Protein AF-A0A3D1VX46-F1 (afdb_monomer_lite)

Structure (mmCIF, N/CA/C/O backbone):
data_AF-A0A3D1VX46-F1
#
_entry.id   AF-A0A3D1VX46-F1
#
loop_
_atom_site.group_PDB
_atom_site.id
_atom_site.type_symbol
_atom_site.label_atom_id
_atom_site.label_alt_id
_atom_site.label_comp_id
_atom_site.label_asym_id
_atom_site.label_entity_id
_atom_site.label_seq_id
_atom_site.pdbx_PDB_ins_code
_atom_site.Cartn_x
_atom_site.Cartn_y
_atom_site.Cartn_z
_atom_site.occupancy
_atom_site.B_iso_or_equiv
_atom_site.auth_seq_id
_atom_site.auth_comp_id
_atom_site.auth_asym_id
_atom_site.auth_atom_id
_atom_site.pdbx_PDB_model_num
ATOM 1 N N . SER A 1 1 ? 2.634 21.090 8.277 1.00 46.84 1 SER A N 1
ATOM 2 C CA . SER A 1 1 ? 3.179 19.751 8.554 1.00 46.84 1 SER A CA 1
ATOM 3 C C . SER A 1 1 ? 2.710 18.843 7.444 1.00 46.84 1 SER A C 1
ATOM 5 O O . SER A 1 1 ? 1.510 18.860 7.194 1.00 46.84 1 SER A O 1
ATOM 7 N N . VAL A 1 2 ? 3.612 18.164 6.725 1.00 48.75 2 VAL A N 1
ATOM 8 C CA . VAL A 1 2 ? 3.199 17.207 5.686 1.00 48.75 2 VAL A CA 1
ATOM 9 C C . VAL A 1 2 ? 2.530 16.043 6.393 1.00 48.75 2 VAL A C 1
ATOM 11 O O . VAL A 1 2 ? 3.000 15.550 7.416 1.00 48.75 2 VAL A O 1
ATOM 14 N N . THR A 1 3 ? 1.363 15.701 5.899 1.00 52.38 3 THR A N 1
ATOM 15 C CA . THR A 1 3 ? 0.476 14.726 6.497 1.00 52.38 3 THR A CA 1
ATOM 16 C C . THR A 1 3 ? 1.025 13.344 6.178 1.00 52.38 3 THR A C 1
ATOM 18 O O . THR A 1 3 ? 1.484 13.138 5.054 1.00 52.38 3 THR A O 1
ATOM 21 N N . LYS A 1 4 ? 1.013 12.399 7.131 1.00 60.69 4 LYS A N 1
ATOM 22 C CA . LYS A 1 4 ? 1.334 10.999 6.795 1.00 60.69 4 LYS A CA 1
ATOM 23 C C . LYS A 1 4 ? 0.426 10.562 5.632 1.00 60.69 4 LYS A C 1
ATOM 25 O O . LYS A 1 4 ? -0.655 11.130 5.463 1.00 60.69 4 LYS A O 1
ATOM 30 N N . GLY A 1 5 ? 0.906 9.622 4.818 1.00 70.50 5 GLY A N 1
ATOM 31 C CA . GLY A 1 5 ? 0.281 9.216 3.558 1.00 70.50 5 GLY A CA 1
ATOM 32 C C . GLY A 1 5 ? -1.239 9.038 3.633 1.00 70.50 5 GLY A C 1
ATOM 33 O O . GLY A 1 5 ? -1.821 8.744 4.679 1.00 70.50 5 GLY A O 1
ATOM 34 N N . VAL A 1 6 ? -1.899 9.231 2.491 1.00 77.94 6 VAL A N 1
ATOM 35 C CA . VAL A 1 6 ? -3.367 9.193 2.371 1.00 77.94 6 VAL A CA 1
ATOM 36 C C . VAL A 1 6 ? -3.992 7.867 2.846 1.00 77.94 6 VAL A C 1
ATOM 38 O O . VAL A 1 6 ? -5.172 7.830 3.190 1.00 77.94 6 VAL A O 1
ATOM 41 N N . ASP A 1 7 ? -3.185 6.811 2.972 1.00 81.56 7 ASP A N 1
ATOM 42 C CA . ASP A 1 7 ? -3.546 5.506 3.534 1.00 81.56 7 ASP A CA 1
ATOM 43 C C . ASP A 1 7 ? -4.048 5.516 4.972 1.00 81.56 7 ASP A C 1
ATOM 45 O O . ASP A 1 7 ? -4.719 4.579 5.403 1.00 81.56 7 ASP A O 1
ATOM 49 N N . GLN A 1 8 ? -3.758 6.576 5.719 1.00 78.19 8 GLN A N 1
ATOM 50 C CA . GLN A 1 8 ? -4.228 6.704 7.101 1.00 78.19 8 GLN A CA 1
ATOM 51 C C . GLN A 1 8 ? -5.665 7.196 7.186 1.00 78.19 8 GLN A C 1
ATOM 53 O O . GLN A 1 8 ? -6.293 7.099 8.238 1.00 78.19 8 GLN A O 1
ATOM 58 N N . ILE A 1 9 ? -6.177 7.726 6.079 1.00 77.19 9 ILE A N 1
ATOM 59 C CA . ILE A 1 9 ? -7.500 8.331 5.990 1.00 77.19 9 ILE A CA 1
ATOM 60 C C . ILE A 1 9 ? -8.423 7.436 5.175 1.00 77.19 9 ILE A C 1
ATOM 62 O O . ILE A 1 9 ? -9.567 7.236 5.575 1.00 77.19 9 ILE A O 1
ATOM 66 N N . ILE A 1 10 ? -7.924 6.882 4.068 1.00 80.69 10 ILE A N 1
ATOM 67 C CA . ILE A 1 10 ? -8.657 5.977 3.180 1.00 80.69 10 ILE A CA 1
ATOM 68 C C . ILE A 1 10 ? -7.767 4.805 2.759 1.00 80.69 10 ILE A C 1
ATOM 70 O O . ILE A 1 10 ? -6.558 4.972 2.643 1.00 80.69 10 ILE A O 1
ATOM 74 N N . PRO A 1 11 ? -8.325 3.616 2.486 1.00 86.44 11 PRO A N 1
ATOM 75 C CA . PRO A 1 11 ? -7.529 2.499 1.992 1.00 86.44 11 PRO A CA 1
ATOM 76 C C . PRO A 1 11 ? -6.913 2.817 0.619 1.00 86.44 11 PRO A C 1
ATOM 78 O O . PRO A 1 11 ? -7.611 3.246 -0.297 1.00 86.44 11 PRO A O 1
ATOM 81 N N . VAL A 1 12 ? -5.610 2.561 0.467 1.00 87.38 12 VAL A N 1
ATOM 82 C CA . VAL A 1 12 ? -4.884 2.706 -0.806 1.00 87.38 12 VAL A CA 1
ATOM 83 C C . VAL A 1 12 ? -4.674 1.340 -1.449 1.00 87.38 12 VAL A C 1
ATOM 85 O O . VAL A 1 12 ? -4.200 0.401 -0.806 1.00 87.38 12 VAL A O 1
ATOM 88 N N . ASP A 1 13 ? -5.002 1.222 -2.736 1.00 88.19 13 ASP A N 1
ATOM 89 C CA . ASP A 1 13 ? -4.852 -0.034 -3.472 1.00 88.19 13 ASP A CA 1
ATOM 90 C C . ASP A 1 13 ? -3.493 -0.218 -4.141 1.00 88.19 13 ASP A C 1
ATOM 92 O O . ASP A 1 13 ? -3.013 -1.354 -4.199 1.00 88.19 13 ASP A O 1
ATOM 96 N N . VAL A 1 14 ? -2.921 0.866 -4.673 1.00 89.19 14 VAL A N 1
ATOM 97 C CA . VAL A 1 14 ? -1.655 0.899 -5.415 1.00 89.19 14 VAL A CA 1
ATOM 98 C C . VAL A 1 14 ? -0.943 2.217 -5.110 1.00 89.19 14 VAL A C 1
ATOM 100 O O . VAL A 1 14 ? -1.553 3.281 -5.179 1.00 89.19 14 VAL A O 1
ATOM 103 N N . TYR A 1 15 ? 0.356 2.146 -4.819 1.00 90.38 15 TYR A N 1
ATOM 104 C CA . TYR A 1 15 ? 1.223 3.315 -4.668 1.00 90.38 15 TYR A CA 1
ATOM 105 C C . TYR A 1 15 ? 2.093 3.510 -5.907 1.00 90.38 15 TYR A C 1
ATOM 107 O O . TYR A 1 15 ? 2.683 2.552 -6.409 1.00 90.38 15 TYR A O 1
ATOM 115 N N . VAL A 1 16 ? 2.218 4.759 -6.361 1.00 89.56 16 VAL A N 1
ATOM 116 C CA . VAL A 1 16 ? 3.103 5.144 -7.468 1.00 89.56 16 VAL A CA 1
ATOM 117 C C . VAL A 1 16 ? 4.180 6.094 -6.937 1.00 89.56 16 VAL A C 1
ATOM 119 O O . VAL A 1 16 ? 3.851 7.221 -6.571 1.00 89.56 16 VAL A O 1
ATOM 122 N N . PRO A 1 17 ? 5.456 5.677 -6.875 1.00 86.50 17 PRO A N 1
ATOM 123 C CA . PRO A 1 17 ? 6.523 6.529 -6.362 1.00 86.50 17 PRO A CA 1
ATOM 124 C C . PRO A 1 17 ? 6.995 7.565 -7.397 1.00 86.50 17 PRO A C 1
ATOM 126 O O . PRO A 1 17 ? 7.095 7.276 -8.592 1.00 86.50 17 PRO A O 1
ATOM 129 N N . GLY A 1 18 ? 7.370 8.754 -6.914 1.00 80.75 18 GLY A N 1
ATOM 130 C CA . GLY A 1 18 ? 8.073 9.792 -7.676 1.00 80.75 18 GLY A CA 1
ATOM 131 C C . GLY A 1 18 ? 7.619 11.213 -7.328 1.00 80.75 18 GLY A C 1
ATOM 132 O O . GLY A 1 18 ? 6.508 11.411 -6.852 1.00 80.75 18 GLY A O 1
ATOM 133 N N . CYS A 1 19 ? 8.474 12.211 -7.581 1.00 85.19 19 CYS A N 1
ATOM 134 C CA . CYS A 1 19 ? 8.169 13.625 -7.333 1.00 85.19 19 CYS A CA 1
ATOM 135 C C . CYS A 1 19 ? 8.657 14.530 -8.485 1.00 85.19 19 CYS A C 1
ATOM 137 O O . CYS A 1 19 ? 9.790 15.016 -8.443 1.00 85.19 19 CYS A O 1
ATOM 139 N N . PRO A 1 20 ? 7.816 14.789 -9.504 1.00 85.88 20 PRO A N 1
ATOM 140 C CA . PRO A 1 20 ? 6.589 14.055 -9.828 1.00 85.88 20 PRO A CA 1
ATOM 141 C C . PRO A 1 20 ? 6.915 12.649 -10.373 1.00 85.88 20 PRO A C 1
ATOM 143 O O . PRO A 1 20 ? 8.031 12.414 -10.850 1.00 85.88 20 PRO A O 1
ATOM 146 N N . PRO A 1 21 ? 5.982 11.684 -10.309 1.00 90.75 21 PRO A N 1
ATOM 147 C CA . PRO A 1 21 ? 6.175 10.403 -10.972 1.00 90.75 21 PRO A CA 1
ATOM 148 C C . PRO A 1 21 ? 6.332 10.622 -12.476 1.00 90.75 21 PRO A C 1
ATOM 150 O O . PRO A 1 21 ? 5.652 11.456 -13.079 1.00 90.75 21 PRO A O 1
ATOM 153 N N . ARG A 1 22 ? 7.240 9.863 -13.091 1.00 94.81 22 ARG A N 1
ATOM 154 C CA . ARG A 1 22 ? 7.368 9.874 -14.549 1.00 94.81 22 ARG A CA 1
ATOM 155 C C . ARG A 1 22 ? 6.064 9.358 -15.177 1.00 94.81 22 ARG A C 1
ATOM 157 O O . ARG A 1 22 ? 5.423 8.492 -14.570 1.00 94.81 22 ARG A O 1
ATOM 164 N N . PRO A 1 23 ? 5.668 9.840 -16.368 1.00 96.06 23 PRO A N 1
ATOM 165 C CA . PRO A 1 23 ? 4.441 9.391 -17.028 1.00 96.06 23 PRO A CA 1
ATOM 166 C C . PRO A 1 23 ? 4.328 7.862 -17.128 1.00 96.06 23 PRO A C 1
ATOM 168 O O . PRO A 1 23 ? 3.264 7.301 -16.875 1.00 96.06 23 PRO A O 1
ATOM 171 N N . GLU A 1 24 ? 5.438 7.175 -17.402 1.00 96.25 24 GLU A N 1
ATOM 172 C CA . GLU A 1 24 ? 5.504 5.716 -17.503 1.00 96.25 24 GLU A CA 1
ATOM 173 C C . GLU A 1 24 ? 5.182 5.031 -16.167 1.00 96.25 24 GLU A C 1
ATOM 175 O O . GLU A 1 24 ? 4.457 4.038 -16.140 1.00 96.25 24 GLU A O 1
ATOM 180 N N . SER A 1 25 ? 5.657 5.586 -15.046 1.00 92.62 25 SER A N 1
ATOM 181 C CA . SER A 1 25 ? 5.355 5.075 -13.703 1.00 92.62 25 SER A CA 1
ATOM 182 C C . SER A 1 25 ? 3.874 5.223 -13.356 1.00 92.62 25 SER A C 1
ATOM 184 O O . SER A 1 25 ? 3.302 4.343 -12.715 1.00 92.62 25 SER A O 1
ATOM 186 N N . MET A 1 26 ? 3.235 6.311 -13.798 1.00 93.12 26 MET A N 1
ATOM 187 C CA . MET A 1 26 ? 1.800 6.517 -13.594 1.00 93.12 26 MET A CA 1
ATOM 188 C C . MET A 1 26 ? 0.976 5.498 -14.389 1.00 93.12 26 MET A C 1
ATOM 190 O O . MET A 1 26 ? 0.081 4.859 -13.838 1.00 93.12 26 MET A O 1
ATOM 194 N N . ILE A 1 27 ? 1.323 5.293 -15.663 1.00 95.44 27 ILE A N 1
ATOM 195 C CA . ILE A 1 27 ? 0.682 4.282 -16.517 1.00 95.44 27 ILE A CA 1
ATOM 196 C C . ILE A 1 27 ? 0.860 2.887 -15.908 1.00 95.44 27 ILE A C 1
ATOM 198 O O . ILE A 1 27 ? -0.102 2.127 -15.812 1.00 95.44 27 ILE A O 1
ATOM 202 N N . TYR A 1 28 ? 2.060 2.569 -15.420 1.00 93.31 28 TYR A N 1
ATOM 203 C CA . TYR A 1 28 ? 2.325 1.312 -14.725 1.00 93.31 28 TYR A CA 1
ATOM 204 C C . TYR A 1 28 ? 1.453 1.135 -13.471 1.00 93.31 28 TYR A C 1
ATOM 206 O O . TYR A 1 28 ? 0.933 0.045 -13.238 1.00 93.31 28 TYR A O 1
ATOM 214 N N . GLY A 1 29 ? 1.229 2.201 -12.697 1.00 92.19 29 GLY A N 1
ATOM 215 C CA . GLY A 1 29 ? 0.303 2.188 -11.561 1.00 92.19 29 GLY A CA 1
ATOM 216 C C . GLY A 1 29 ? -1.129 1.820 -11.960 1.00 92.19 29 GLY A C 1
ATOM 217 O O . GLY A 1 29 ? -1.760 0.991 -11.305 1.00 92.19 29 GLY A O 1
ATOM 218 N N . VAL A 1 30 ? -1.619 2.371 -13.075 1.00 93.69 30 VAL A N 1
ATOM 219 C CA . VAL A 1 30 ? -2.947 2.042 -13.620 1.00 93.69 30 VAL A CA 1
ATOM 220 C C . VAL A 1 30 ? -3.009 0.589 -14.092 1.00 93.69 30 VAL A C 1
ATOM 222 O O . VAL A 1 30 ? -3.973 -0.107 -13.781 1.00 93.69 30 VAL A O 1
ATOM 225 N N . ILE A 1 31 ? -1.975 0.098 -14.780 1.00 95.88 31 ILE A N 1
ATOM 226 C CA . ILE A 1 31 ? -1.892 -1.310 -15.204 1.00 95.88 31 ILE A CA 1
ATOM 227 C C . ILE A 1 31 ? -1.923 -2.236 -13.982 1.00 95.88 31 ILE A C 1
ATOM 229 O O . ILE A 1 31 ? -2.670 -3.211 -13.960 1.00 95.88 31 ILE A O 1
ATOM 233 N N . LYS A 1 32 ? -1.184 -1.907 -12.917 1.00 90.81 32 LYS A N 1
ATOM 234 C CA . LYS A 1 32 ? -1.202 -2.688 -11.672 1.00 90.81 32 LYS A CA 1
ATOM 235 C C . LYS A 1 32 ? -2.563 -2.694 -10.989 1.00 90.81 3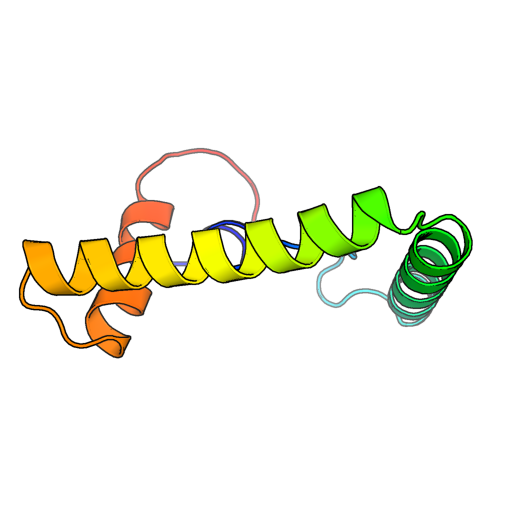2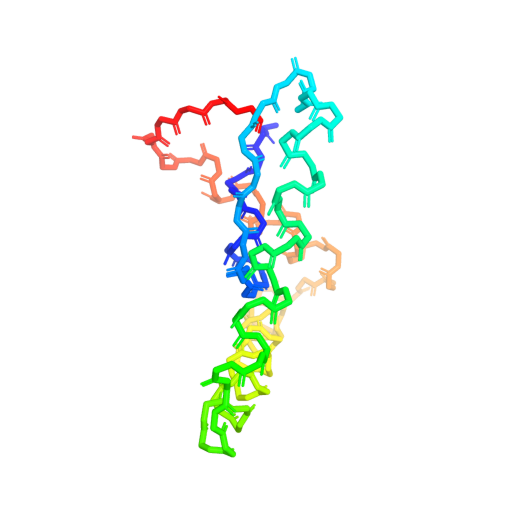 LYS A C 1
ATOM 237 O O . LYS A 1 32 ? -2.951 -3.716 -10.425 1.00 90.81 32 LYS A O 1
ATOM 242 N N . LEU A 1 33 ? -3.296 -1.587 -11.058 1.00 90.56 33 LEU A N 1
ATOM 243 C CA . LEU A 1 33 ? -4.667 -1.535 -10.566 1.00 90.56 33 LEU A CA 1
ATOM 244 C C . LEU A 1 33 ? -5.592 -2.442 -11.391 1.00 90.56 33 LEU A C 1
ATOM 246 O O . LEU A 1 33 ? -6.370 -3.193 -10.806 1.00 90.56 33 LEU A O 1
ATOM 250 N N . GLN A 1 34 ? -5.470 -2.432 -12.722 1.00 91.88 34 GLN A N 1
ATOM 251 C CA . GLN A 1 34 ? -6.234 -3.325 -13.603 1.00 91.88 34 GLN A CA 1
ATOM 252 C C . GLN A 1 34 ? -5.948 -4.802 -13.292 1.00 91.88 34 GLN A C 1
ATOM 254 O O . GLN A 1 34 ? -6.884 -5.556 -13.038 1.00 91.88 34 GLN A O 1
ATOM 259 N N . GLU A 1 35 ? -4.674 -5.198 -13.172 1.00 91.56 35 GLU A N 1
ATOM 260 C CA . GLU A 1 35 ? -4.288 -6.571 -12.796 1.00 91.56 35 GLU A CA 1
ATOM 261 C C . GLU A 1 35 ? -4.883 -7.006 -11.444 1.00 91.56 35 GLU A C 1
ATOM 263 O O . GLU A 1 35 ? -5.210 -8.179 -11.244 1.00 91.56 35 GLU A O 1
ATOM 268 N N . LYS A 1 36 ? -4.988 -6.077 -10.485 1.00 86.19 36 LYS A N 1
ATOM 269 C CA . LYS A 1 36 ? -5.578 -6.340 -9.168 1.00 86.19 36 LYS A CA 1
ATOM 270 C C . LYS A 1 36 ? -7.083 -6.587 -9.271 1.00 86.19 36 LYS A C 1
ATOM 272 O O . LYS A 1 36 ? -7.574 -7.507 -8.625 1.00 86.19 36 LYS A O 1
ATOM 277 N N . ILE A 1 37 ? -7.785 -5.796 -10.084 1.00 87.56 37 ILE A N 1
ATOM 278 C CA . ILE A 1 37 ? -9.229 -5.933 -10.328 1.00 87.56 37 ILE A CA 1
ATOM 279 C C . ILE A 1 37 ? -9.530 -7.253 -11.050 1.00 87.56 37 ILE A C 1
ATOM 281 O O . ILE A 1 37 ? -10.458 -7.960 -10.667 1.00 87.56 37 ILE A O 1
ATOM 285 N N . GLU A 1 38 ? -8.727 -7.627 -12.049 1.00 93.12 38 GLU A N 1
ATOM 286 C CA . GLU A 1 38 ? -8.892 -8.884 -12.796 1.00 93.12 38 GLU A CA 1
ATOM 287 C C . GLU A 1 38 ? -8.744 -10.129 -11.912 1.00 93.12 38 GLU A C 1
ATOM 289 O O . GLU A 1 38 ? -9.442 -11.124 -12.105 1.00 93.12 38 GLU A O 1
ATOM 294 N N . LYS A 1 39 ? -7.848 -10.076 -10.921 1.00 91.38 39 LYS A N 1
ATOM 295 C CA . LYS A 1 39 ? -7.601 -11.172 -9.968 1.00 91.38 39 LYS A CA 1
ATOM 296 C C . LYS A 1 39 ? -8.540 -11.136 -8.759 1.00 91.38 39 LYS A C 1
ATOM 298 O O . LYS A 1 39 ? -8.421 -11.979 -7.867 1.00 91.38 39 LYS A O 1
ATOM 303 N N . GLU A 1 40 ? -9.446 -10.163 -8.688 1.00 88.25 40 GLU A N 1
ATOM 304 C CA . GLU A 1 40 ? -10.302 -9.961 -7.528 1.00 88.25 40 GLU A CA 1
ATOM 305 C C . GLU A 1 40 ? -11.438 -10.998 -7.467 1.00 88.25 40 GLU A C 1
ATOM 307 O O . GLU A 1 40 ? -12.178 -11.217 -8.425 1.00 88.25 40 GLU A O 1
ATOM 312 N N . SER A 1 41 ? -11.622 -11.620 -6.301 1.00 93.44 41 SER A N 1
ATOM 313 C CA . SER A 1 41 ? -12.739 -12.522 -6.029 1.00 93.44 41 SER A CA 1
ATOM 314 C C . SER A 1 41 ? -13.906 -11.761 -5.399 1.00 93.44 41 SER A C 1
ATOM 316 O O . SER A 1 41 ? -13.735 -10.694 -4.807 1.00 93.44 41 SER A O 1
ATOM 318 N N . LEU A 1 42 ? -15.109 -12.343 -5.434 1.00 91.62 42 LEU A N 1
ATOM 319 C CA . LEU A 1 42 ? -16.280 -11.751 -4.773 1.00 91.62 42 LEU A CA 1
ATOM 320 C C . LEU A 1 42 ? -16.057 -11.501 -3.272 1.00 91.62 42 LEU A C 1
ATOM 322 O O . LEU A 1 42 ? -16.606 -10.546 -2.729 1.00 91.62 42 LEU A O 1
ATOM 326 N N . SER A 1 43 ? -15.253 -12.335 -2.603 1.00 91.38 43 SER A N 1
ATOM 327 C CA . SER A 1 43 ? -14.894 -12.122 -1.196 1.00 91.38 43 SER A CA 1
ATOM 328 C C . SER A 1 43 ? -13.979 -10.911 -1.030 1.00 91.38 43 SER A C 1
ATOM 330 O O . SER A 1 43 ? -14.246 -10.061 -0.186 1.00 91.38 43 SER A O 1
ATOM 332 N N . MET A 1 44 ? -12.951 -10.784 -1.877 1.00 84.81 44 MET A N 1
ATOM 333 C CA . MET A 1 44 ? -12.023 -9.650 -1.827 1.00 84.81 44 MET A CA 1
ATOM 334 C C . MET A 1 44 ? -12.733 -8.315 -2.076 1.00 84.81 44 MET A C 1
ATOM 336 O O . MET A 1 44 ? -12.475 -7.343 -1.365 1.00 84.81 44 MET A O 1
ATOM 340 N N . ARG A 1 45 ? -13.713 -8.297 -2.987 1.00 84.31 45 ARG A N 1
ATOM 341 C CA . ARG A 1 45 ? -14.542 -7.113 -3.241 1.00 84.31 45 ARG A CA 1
ATOM 342 C C . ARG A 1 45 ? -15.364 -6.701 -2.020 1.00 84.31 45 ARG A C 1
ATOM 344 O O . ARG A 1 45 ? -15.434 -5.518 -1.690 1.00 84.31 45 ARG A O 1
ATOM 351 N N . LYS A 1 46 ? -15.963 -7.670 -1.313 1.00 84.06 46 LYS A N 1
ATOM 352 C CA . LYS A 1 46 ? -16.675 -7.411 -0.047 1.00 84.06 46 LYS A CA 1
ATOM 353 C C . LYS A 1 46 ? -15.732 -6.826 1.006 1.00 84.06 46 LYS A C 1
ATOM 355 O O . LYS A 1 46 ? -16.101 -5.875 1.691 1.00 84.06 46 LYS A O 1
ATOM 360 N N . ASP A 1 47 ? -14.507 -7.342 1.095 1.00 86.88 47 ASP A N 1
ATOM 361 C CA . ASP A 1 47 ? -13.485 -6.829 2.010 1.00 86.88 47 ASP A CA 1
ATOM 362 C C . ASP A 1 47 ? -12.998 -5.419 1.661 1.00 86.88 47 ASP A C 1
ATOM 364 O O . ASP A 1 47 ? -12.654 -4.659 2.567 1.00 86.88 47 ASP A O 1
ATOM 368 N N . HIS A 1 48 ? -12.933 -5.054 0.378 1.00 85.44 48 HIS A N 1
ATOM 369 C CA . HIS A 1 48 ? -12.594 -3.691 -0.040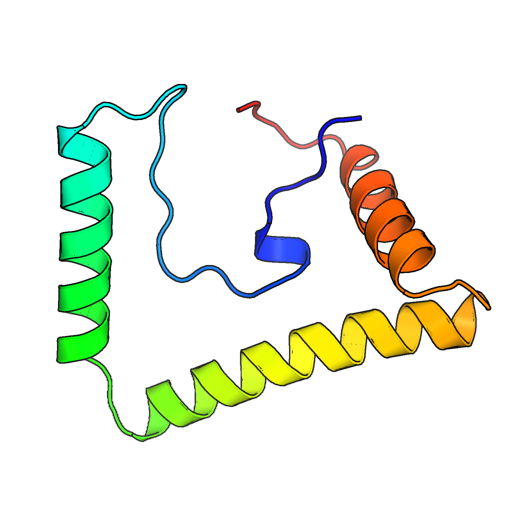 1.00 85.44 48 HIS A CA 1
ATOM 370 C C . HIS A 1 48 ? -13.666 -2.698 0.433 1.00 85.44 48 HIS A C 1
ATOM 372 O O . HIS A 1 48 ? -13.350 -1.725 1.116 1.00 85.44 48 HIS A O 1
ATOM 378 N N . VAL A 1 49 ? -14.939 -2.996 0.153 1.00 85.25 49 VAL A N 1
ATOM 379 C CA . VAL A 1 49 ? -16.077 -2.163 0.575 1.00 85.25 49 VAL A CA 1
ATOM 380 C C . VAL A 1 49 ? -16.125 -2.027 2.098 1.00 85.25 49 VAL A C 1
ATOM 382 O O . VAL A 1 49 ? -16.264 -0.920 2.615 1.00 85.25 49 VAL A O 1
ATOM 385 N N . ARG A 1 50 ? -15.935 -3.130 2.833 1.00 87.44 50 ARG A N 1
ATOM 386 C CA . ARG A 1 50 ? -15.872 -3.113 4.300 1.00 87.44 50 ARG A CA 1
ATOM 387 C C . ARG A 1 50 ? -14.771 -2.179 4.813 1.00 87.44 50 ARG A C 1
ATOM 389 O O . ARG A 1 50 ? -15.050 -1.325 5.645 1.00 87.44 50 ARG A O 1
ATOM 396 N N . ARG A 1 51 ? -13.542 -2.306 4.298 1.00 83.69 51 ARG A N 1
ATOM 397 C CA . ARG A 1 51 ? -12.400 -1.468 4.711 1.00 83.69 51 ARG A CA 1
ATOM 398 C C . ARG A 1 51 ? -12.629 0.015 4.438 1.00 83.69 51 ARG A C 1
ATOM 400 O O . ARG A 1 51 ? -12.179 0.853 5.216 1.00 83.69 51 ARG A O 1
ATOM 407 N N . PHE A 1 52 ? -13.330 0.338 3.355 1.00 85.38 52 PHE A N 1
ATOM 408 C CA . PHE A 1 52 ? -13.709 1.711 3.054 1.00 85.38 52 PHE A CA 1
ATOM 409 C C . PHE A 1 52 ? -14.666 2.275 4.114 1.00 85.38 52 PHE A C 1
ATOM 411 O O . PHE A 1 52 ? -14.366 3.312 4.702 1.00 85.38 52 PHE A O 1
ATOM 418 N N . TYR A 1 53 ? -15.751 1.571 4.447 1.00 84.69 53 TYR A N 1
ATOM 419 C CA . TYR A 1 53 ? -16.675 2.021 5.498 1.00 84.69 53 TYR A CA 1
ATOM 420 C C . TYR A 1 53 ? -16.012 2.076 6.881 1.00 84.69 53 TYR A C 1
ATOM 422 O O . TYR A 1 53 ? -16.175 3.056 7.597 1.00 84.69 53 TYR A O 1
ATOM 430 N N . GLU A 1 54 ? -15.155 1.110 7.218 1.00 84.81 54 GLU A N 1
ATOM 431 C CA . GLU A 1 54 ? -14.358 1.142 8.453 1.00 84.81 54 GLU A CA 1
ATOM 432 C C . GLU A 1 54 ? -13.422 2.355 8.538 1.00 84.81 54 GLU A C 1
ATOM 434 O O . GLU A 1 54 ? -13.062 2.781 9.638 1.00 84.81 54 GLU A O 1
ATOM 439 N N . SER A 1 55 ? -12.974 2.893 7.399 1.00 80.25 55 SER A N 1
ATOM 440 C CA . SER A 1 55 ? -12.198 4.133 7.379 1.00 80.25 55 SER A CA 1
ATOM 441 C C . SER A 1 55 ? -13.083 5.336 7.709 1.00 80.25 55 SER A C 1
ATOM 443 O O . SER A 1 55 ? -12.681 6.157 8.528 1.00 80.25 55 SER A O 1
ATOM 445 N N . LEU A 1 56 ? -14.313 5.380 7.186 1.00 82.50 56 LEU A N 1
ATOM 446 C CA . LEU A 1 56 ? -15.280 6.452 7.443 1.00 82.50 56 LEU A CA 1
ATOM 447 C C . LEU A 1 56 ? -15.759 6.456 8.901 1.00 82.50 56 LEU A C 1
ATOM 449 O O . LEU A 1 56 ? -15.694 7.495 9.557 1.00 82.50 56 LEU A O 1
ATOM 453 N N . ASP A 1 57 ? -16.125 5.295 9.449 1.00 83.50 57 ASP A N 1
ATOM 454 C CA . ASP A 1 57 ? -16.559 5.152 10.849 1.00 83.50 57 ASP A CA 1
ATOM 455 C C . ASP A 1 57 ? -15.479 5.625 11.834 1.00 83.50 57 ASP A C 1
ATOM 457 O O . ASP A 1 57 ? -15.760 6.149 12.915 1.00 83.50 57 ASP A O 1
ATOM 461 N N . ARG A 1 58 ? -14.205 5.435 11.471 1.00 75.75 58 ARG A N 1
ATOM 462 C CA . ARG A 1 58 ? -13.062 5.903 12.261 1.00 75.75 58 ARG A CA 1
ATOM 463 C C . ARG A 1 58 ? -13.013 7.426 12.310 1.00 75.75 58 ARG A C 1
ATOM 465 O O . ARG A 1 58 ? -12.755 7.987 13.372 1.00 75.75 58 ARG A O 1
ATOM 472 N N . GLN A 1 59 ? -13.282 8.079 11.181 1.00 70.06 59 GLN A N 1
ATOM 473 C CA . GLN A 1 59 ? -13.319 9.537 11.082 1.00 70.06 59 GLN A CA 1
ATOM 474 C C . GLN A 1 59 ? -14.508 10.114 11.864 1.00 70.06 59 GLN A C 1
ATOM 476 O O . GLN A 1 59 ? -14.351 11.132 12.535 1.00 70.06 59 GLN A O 1
ATOM 481 N N . GLU A 1 60 ? -15.669 9.455 11.835 1.00 71.56 60 GLU A N 1
ATOM 482 C CA . GLU A 1 60 ? -16.863 9.876 12.582 1.00 71.56 60 GLU A CA 1
ATOM 483 C C . GLU A 1 60 ? -16.676 9.735 14.103 1.00 71.56 60 GLU A C 1
ATOM 485 O O . GLU A 1 60 ? -16.992 10.651 14.863 1.00 71.56 60 GLU A O 1
ATOM 490 N N . LYS A 1 61 ? -16.058 8.641 14.571 1.00 68.50 61 LYS A N 1
ATOM 491 C CA . LYS A 1 61 ? -15.741 8.458 16.001 1.00 68.50 61 LYS A CA 1
ATOM 492 C C . LYS A 1 61 ? -14.788 9.523 16.546 1.00 68.50 61 LYS A C 1
ATOM 494 O O . LYS A 1 61 ? -14.935 9.938 17.695 1.00 68.50 61 LYS A O 1
ATOM 499 N N . ILE A 1 62 ? -13.829 9.979 15.740 1.00 64.62 62 ILE A N 1
ATOM 500 C CA . ILE A 1 62 ? -12.924 11.072 16.126 1.00 64.62 62 ILE A CA 1
ATOM 501 C C . ILE A 1 62 ? -13.685 12.409 16.173 1.00 64.62 62 ILE A C 1
ATOM 503 O O . ILE A 1 62 ? -13.474 13.184 17.102 1.00 64.62 62 ILE A O 1
ATOM 507 N N . GLN A 1 63 ? -14.619 12.660 15.243 1.00 66.38 63 GLN A N 1
ATOM 508 C CA . GLN A 1 63 ? -15.494 13.845 15.282 1.00 66.38 63 GLN A CA 1
ATOM 509 C C . GLN A 1 63 ? -16.332 13.890 16.565 1.00 66.38 63 GLN A C 1
ATOM 511 O O . GLN A 1 63 ? -16.354 14.916 17.243 1.00 66.38 63 GLN A O 1
ATOM 516 N N . MET A 1 64 ? -16.987 12.780 16.929 1.00 63.56 64 MET A N 1
ATOM 517 C CA . MET A 1 64 ? -17.893 12.738 18.085 1.00 63.56 64 MET A CA 1
ATOM 518 C C . MET A 1 64 ? -17.171 12.852 19.434 1.00 63.56 64 MET A C 1
ATOM 520 O O . MET A 1 64 ? -17.674 13.535 20.323 1.00 63.56 64 MET A O 1
ATOM 524 N N . ASN A 1 65 ? -16.003 12.221 19.602 1.00 63.75 65 ASN A N 1
ATOM 525 C CA . ASN A 1 65 ? -15.269 12.255 20.875 1.00 63.75 65 ASN A CA 1
ATOM 526 C C . ASN A 1 65 ? -14.587 13.603 21.149 1.00 63.75 65 ASN A C 1
ATOM 528 O O . ASN A 1 65 ? -14.397 13.962 22.308 1.00 63.75 65 ASN A O 1
ATOM 532 N N . GLU A 1 66 ? -14.219 14.343 20.101 1.00 66.94 66 GLU A N 1
ATOM 533 C CA . GLU A 1 66 ? -13.513 15.625 20.225 1.00 66.94 66 GLU A CA 1
ATOM 534 C C . GLU A 1 66 ? -14.410 16.843 19.925 1.00 66.94 66 GLU A C 1
ATOM 536 O O . GLU A 1 66 ? -13.965 17.981 20.064 1.00 66.94 66 GLU A O 1
ATOM 541 N N . GLY A 1 67 ? -15.678 16.633 19.538 1.00 67.31 67 GLY A N 1
ATOM 542 C CA . GLY A 1 67 ? -16.625 17.707 19.203 1.00 67.31 67 GLY A CA 1
ATOM 543 C C . GLY A 1 67 ? -16.221 18.526 17.970 1.00 67.31 67 GLY A C 1
ATOM 544 O O . GLY A 1 67 ? -16.581 19.697 17.852 1.00 67.31 67 GLY A O 1
ATOM 545 N N . LEU A 1 68 ? -15.435 17.929 17.075 1.00 65.50 68 LEU A N 1
ATOM 546 C CA . LEU A 1 68 ? -14.836 18.585 15.914 1.00 65.50 68 LEU A CA 1
ATOM 547 C C . LEU A 1 68 ? -15.733 18.451 14.682 1.00 65.50 68 LEU A C 1
ATOM 549 O O . LEU A 1 68 ? -16.389 17.433 14.472 1.00 65.50 68 LEU A O 1
ATOM 553 N N . THR A 1 69 ? -15.713 19.457 13.809 1.00 72.25 69 THR A N 1
ATOM 554 C CA . THR A 1 69 ? -16.305 19.333 12.470 1.00 72.25 69 THR A CA 1
ATOM 555 C C . THR A 1 69 ? -15.502 18.338 11.628 1.00 72.25 69 THR A C 1
ATOM 557 O O . THR A 1 69 ? -14.298 18.177 11.830 1.00 72.25 69 THR A O 1
ATOM 560 N N . GLY A 1 70 ? -16.111 17.699 10.622 1.00 69.50 70 GLY A N 1
ATOM 561 C CA . GLY A 1 70 ? -15.394 16.715 9.796 1.00 69.50 70 GLY A CA 1
ATOM 562 C C . GLY A 1 70 ? -14.111 17.239 9.145 1.00 69.50 70 GLY A C 1
ATOM 563 O O . GLY A 1 70 ? -13.119 16.517 9.051 1.00 69.50 70 GLY A O 1
ATOM 564 N N . GLN A 1 71 ? -14.071 18.529 8.801 1.00 69.00 71 GLN A N 1
ATOM 565 C CA . GLN A 1 71 ? -12.853 19.184 8.321 1.00 69.00 71 GLN A CA 1
ATOM 566 C C . GLN A 1 71 ? -11.781 19.314 9.409 1.00 69.00 71 GLN A C 1
ATOM 568 O O . GLN A 1 71 ? -10.604 19.088 9.134 1.00 69.00 71 GLN A O 1
ATOM 573 N N . GLN A 1 72 ? -12.171 19.657 10.637 1.00 68.81 72 GLN A N 1
ATOM 574 C CA . GLN A 1 72 ? -11.255 19.741 11.773 1.00 68.81 72 GLN A CA 1
ATOM 575 C C . GLN A 1 72 ? -10.714 18.362 12.155 1.00 68.81 72 GLN A C 1
ATOM 577 O O . GLN A 1 72 ? -9.530 18.237 12.443 1.00 68.81 72 GLN A O 1
ATOM 582 N N . THR A 1 73 ? -11.532 17.314 12.073 1.00 73.25 73 THR A N 1
ATOM 583 C CA . THR A 1 73 ? -11.094 15.936 12.311 1.00 73.25 73 THR A CA 1
ATOM 584 C C . THR A 1 73 ? -10.093 15.474 11.268 1.00 73.25 73 THR A C 1
ATOM 586 O O . THR A 1 73 ? -9.047 14.947 11.637 1.00 73.25 73 THR A O 1
ATOM 589 N N . ILE A 1 74 ? -10.342 15.728 9.979 1.00 73.19 74 ILE A N 1
ATOM 590 C CA . ILE A 1 74 ? -9.362 15.435 8.925 1.00 73.19 74 ILE A CA 1
ATOM 591 C C . ILE A 1 74 ? -8.067 16.213 9.188 1.00 73.19 74 ILE A C 1
ATOM 593 O O . ILE A 1 74 ? -6.998 15.614 9.218 1.00 73.19 74 ILE A O 1
ATOM 597 N N . GLN A 1 75 ? -8.142 17.515 9.469 1.00 70.75 75 GLN A N 1
ATOM 598 C CA . GLN A 1 75 ? -6.965 18.330 9.798 1.00 70.75 75 GLN A CA 1
ATOM 599 C C . GLN A 1 75 ? -6.209 17.826 11.041 1.00 70.75 75 GLN A C 1
ATOM 601 O O . GLN A 1 75 ? -4.978 17.815 11.042 1.00 70.75 75 GLN A O 1
ATOM 606 N N . ASN A 1 76 ? -6.910 17.350 12.071 1.00 70.12 76 ASN A N 1
ATOM 607 C CA . ASN A 1 76 ? -6.301 16.792 13.277 1.00 70.12 76 ASN A CA 1
ATOM 608 C C . ASN A 1 76 ? -5.651 15.432 13.018 1.00 70.12 76 ASN A C 1
ATOM 610 O O . ASN A 1 76 ? -4.513 15.228 13.435 1.00 70.12 76 ASN A O 1
ATOM 614 N N . MET A 1 77 ? -6.298 14.542 12.261 1.00 67.94 77 MET A N 1
ATOM 615 C CA . MET A 1 77 ? -5.704 13.270 11.830 1.00 67.94 77 MET A CA 1
ATOM 616 C C . MET A 1 77 ? -4.426 13.507 11.019 1.00 67.94 77 MET A C 1
ATOM 618 O O . MET A 1 77 ? -3.382 12.928 11.316 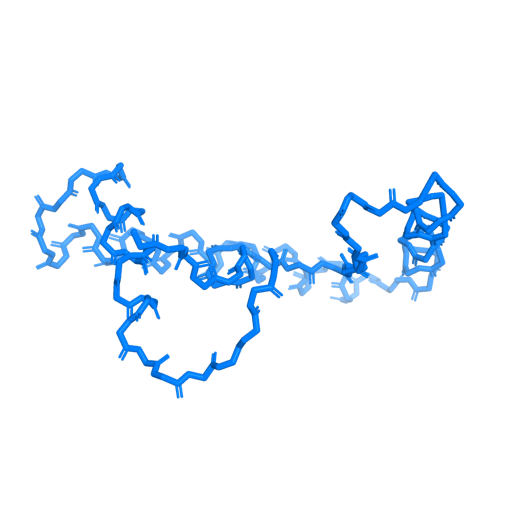1.00 67.94 77 MET A O 1
ATOM 622 N N . LEU A 1 78 ? -4.480 14.441 10.067 1.00 66.44 78 LEU A N 1
ATOM 623 C CA . LEU A 1 78 ? -3.350 14.898 9.256 1.00 66.44 78 LEU A CA 1
ATOM 624 C C . LEU A 1 78 ? -2.211 15.504 10.112 1.00 66.44 78 LEU A C 1
ATOM 626 O O . LEU A 1 78 ? -1.032 15.368 9.774 1.00 66.44 78 LEU A O 1
ATOM 630 N N . ARG A 1 79 ? -2.539 16.149 11.239 1.00 64.44 79 ARG A N 1
ATOM 631 C CA . ARG A 1 79 ? -1.580 16.772 12.167 1.00 64.44 79 ARG A CA 1
ATOM 632 C C . ARG A 1 79 ? -0.947 15.776 13.143 1.00 64.44 79 ARG A C 1
ATOM 634 O O . ARG A 1 79 ? 0.269 15.815 13.313 1.00 64.44 79 ARG A O 1
ATOM 641 N N . GLN A 1 80 ? -1.734 14.886 13.750 1.00 59.16 80 GLN A N 1
ATOM 642 C CA . GLN A 1 80 ? -1.274 13.800 14.634 1.00 59.16 80 GLN A CA 1
ATOM 643 C C . GLN A 1 80 ? -0.335 12.858 13.885 1.00 59.16 80 GLN A C 1
ATOM 645 O O . GLN A 1 80 ? 0.697 12.416 14.389 1.00 59.16 80 GLN A O 1
ATOM 650 N N . ALA A 1 81 ? -0.670 12.623 12.620 1.00 55.72 81 ALA A N 1
ATOM 651 C CA . ALA A 1 81 ? 0.172 11.936 11.684 1.00 55.72 81 ALA A CA 1
ATOM 652 C C . ALA A 1 81 ? 1.598 12.528 11.655 1.00 55.72 81 ALA A C 1
ATOM 654 O O . ALA A 1 81 ? 2.570 11.812 11.841 1.00 55.72 81 ALA A O 1
ATOM 655 N N . ALA A 1 82 ? 1.773 13.837 11.560 1.00 51.97 82 ALA A N 1
ATOM 656 C CA . ALA A 1 82 ? 3.114 14.407 11.459 1.00 51.97 82 ALA A CA 1
ATOM 657 C C . ALA A 1 82 ? 3.988 14.330 12.739 1.00 51.97 82 ALA A C 1
ATOM 659 O O . ALA A 1 82 ? 5.169 14.669 12.675 1.00 51.97 82 ALA A O 1
ATOM 660 N N . HIS A 1 83 ? 3.446 13.918 13.895 1.00 46.03 83 HIS A N 1
ATOM 661 C CA . HIS A 1 83 ? 4.182 13.881 15.169 1.00 46.03 83 HIS A CA 1
ATOM 662 C C . HIS A 1 83 ? 4.970 12.581 15.426 1.00 46.03 83 HIS A C 1
ATOM 664 O O . HIS A 1 83 ? 5.937 12.621 16.192 1.00 46.03 83 HIS A O 1
ATOM 670 N N . ASP A 1 84 ? 4.651 11.466 14.756 1.00 43.25 84 ASP A N 1
ATOM 671 C CA . ASP A 1 84 ? 5.463 10.244 14.863 1.00 43.25 84 ASP A CA 1
ATOM 672 C C . ASP A 1 84 ? 6.599 10.289 13.838 1.00 43.25 84 ASP A C 1
ATOM 674 O O . ASP A 1 84 ? 6.380 10.213 12.629 1.00 43.25 84 ASP A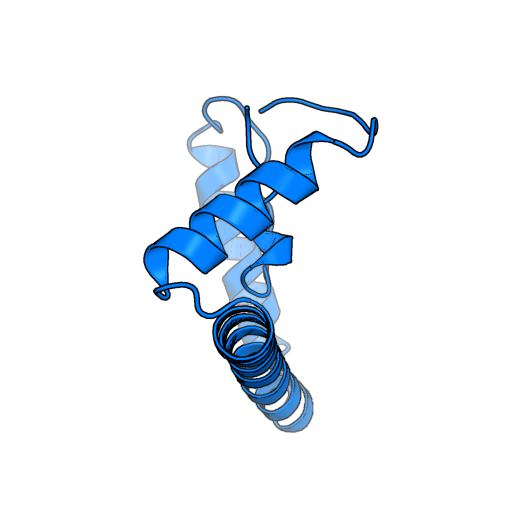 O 1
ATOM 678 N N . LYS A 1 85 ? 7.831 10.431 14.335 1.00 41.06 85 LYS A N 1
ATOM 679 C CA . LYS A 1 85 ? 9.069 10.464 13.546 1.00 41.06 85 LYS A CA 1
ATOM 680 C C . LYS A 1 85 ? 9.325 9.121 12.842 1.00 41.06 85 LYS A C 1
ATOM 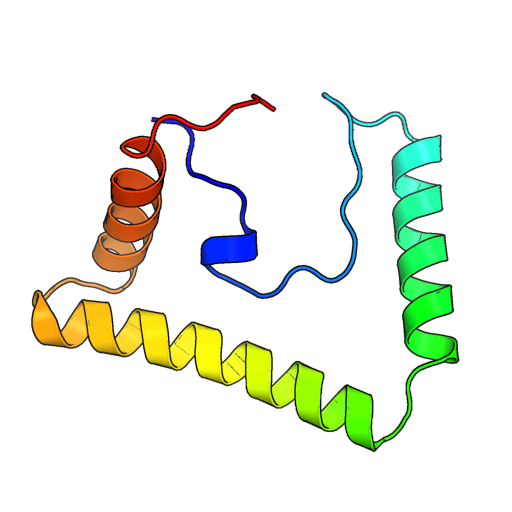682 O O . LYS A 1 85 ? 10.122 8.325 13.325 1.00 41.06 85 LYS A O 1
ATOM 687 N N . VAL A 1 86 ? 8.713 8.892 11.680 1.00 35.09 86 VAL A N 1
ATOM 688 C CA . VAL A 1 86 ? 9.154 7.893 10.693 1.00 35.09 86 VAL A CA 1
ATOM 689 C C . VAL A 1 86 ? 9.027 8.483 9.285 1.00 35.09 86 VAL A C 1
ATOM 691 O O . VAL A 1 86 ? 7.934 8.673 8.775 1.00 35.09 86 VAL A O 1
ATOM 694 N N . ALA A 1 87 ? 10.198 8.805 8.736 1.00 30.39 87 ALA A N 1
ATOM 695 C CA . ALA A 1 87 ? 10.646 8.742 7.344 1.00 30.39 87 ALA A CA 1
ATOM 696 C C . ALA A 1 87 ? 9.734 9.146 6.157 1.00 30.39 87 ALA A C 1
ATOM 698 O O . ALA A 1 87 ? 8.657 8.613 5.925 1.00 30.39 87 ALA A O 1
ATOM 699 N N . THR A 1 88 ? 10.387 9.943 5.302 1.00 30.53 88 THR A N 1
ATOM 700 C CA . THR A 1 88 ? 10.289 10.001 3.834 1.00 30.53 88 THR A CA 1
ATOM 701 C C . THR A 1 88 ? 9.121 10.786 3.243 1.00 30.53 88 THR A C 1
ATOM 703 O O . THR A 1 88 ? 8.060 10.273 2.911 1.00 30.53 88 THR A O 1
ATOM 706 N N . ILE A 1 89 ? 9.441 12.067 3.045 1.00 27.38 89 ILE A N 1
ATOM 707 C CA . ILE A 1 89 ? 9.007 12.932 1.943 1.00 27.38 89 ILE A CA 1
ATOM 708 C C . ILE A 1 89 ? 8.862 12.087 0.664 1.00 27.38 89 ILE A C 1
ATOM 710 O O . ILE A 1 89 ? 9.818 11.408 0.294 1.00 27.38 89 ILE A O 1
ATOM 714 N N . PHE A 1 90 ? 7.691 12.077 0.029 1.00 40.59 90 PHE A N 1
ATOM 715 C CA . PHE A 1 90 ? 7.274 13.090 -0.952 1.00 40.59 90 PHE A CA 1
ATOM 716 C C . PHE A 1 90 ? 5.750 13.198 -0.962 1.00 40.59 90 PHE A C 1
ATOM 718 O O . PHE A 1 90 ? 5.090 12.142 -1.063 1.00 40.59 90 PHE A O 1
#

Radius of gyration: 16.0 Å; chains: 1; bounding box: 28×32×38 Å

Sequence (90 aa):
SVTKGVDQIIPVDVYVPGCPPRPESMIYGVIKLQEKIEKESLSMRKDHVRRFYESLDRQEKIQMNEGLTGQQTIQNMLRQAAHDKVATIF

Secondary structure (DSSP, 8-state):
-PPS-GGGTS--S-----SSPPHHHHHHHHHHHHHHHHT--HHHHHHHHHHHHHHHHHHHHHHHHHT--HHHHHHHHHHHHTTS------

Foldseek 3Di:
DAFPDPCLQFNDDFDQDDPPGDPVSVVVRVVVVVVCVVPDDPVNVVVNVVRRVVSVVVLVVQCVVVVHDSVVSVVVNRVVRVPDDDDDDD

pLDDT: mean 75.78, std 17.11, range [27.38, 96.25]